Protein AF-A0A971FR45-F1 (afdb_monomer_lite)

Radius of g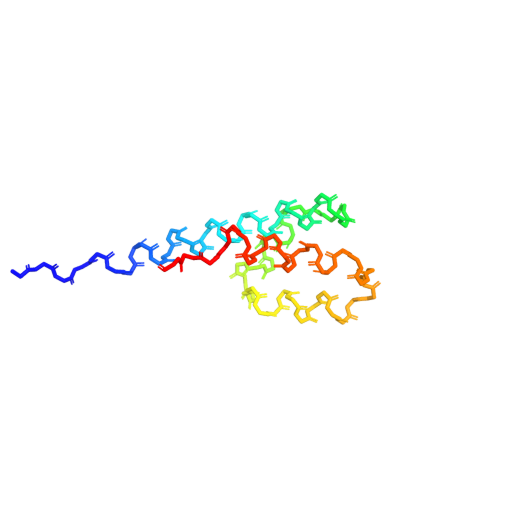yration: 13.76 Å; chains: 1; bounding box: 25×21×48 Å

Foldseek 3Di:
DDPDPDPVVVVVLLLVLLQQLLVLLCVLVVDHSVVSSVCCVPPNDVVSLVVCVVPPNPPVSSVVSVVVCVVPRDDD

Structure (mmCIF, N/CA/C/O backbone):
data_AF-A0A971FR45-F1
#
_entry.id   AF-A0A971FR45-F1
#
loop_
_atom_site.group_PDB
_atom_site.id
_atom_site.type_symbol
_atom_site.label_atom_id
_atom_site.label_alt_id
_atom_site.label_comp_id
_atom_site.label_asym_id
_atom_site.label_entity_id
_atom_site.label_seq_id
_atom_site.pdbx_PDB_ins_code
_atom_site.Cartn_x
_atom_site.Cartn_y
_atom_site.Cartn_z
_atom_site.occupancy
_atom_site.B_iso_or_equiv
_atom_site.auth_seq_id
_atom_site.auth_comp_id
_atom_site.auth_asym_id
_atom_site.auth_atom_id
_atom_site.pdbx_PDB_model_num
ATOM 1 N N . MET A 1 1 ? -12.631 6.757 36.843 1.00 44.47 1 MET A N 1
ATOM 2 C CA . MET A 1 1 ? -12.396 5.531 36.047 1.00 44.47 1 MET A CA 1
ATOM 3 C C . MET A 1 1 ? -12.818 5.796 34.604 1.00 44.47 1 MET A C 1
ATOM 5 O O . MET A 1 1 ? -14.010 5.796 34.358 1.00 44.47 1 MET A O 1
ATOM 9 N N . SER A 1 2 ? -11.884 6.024 33.671 1.00 47.28 2 SER A N 1
ATOM 10 C CA . SE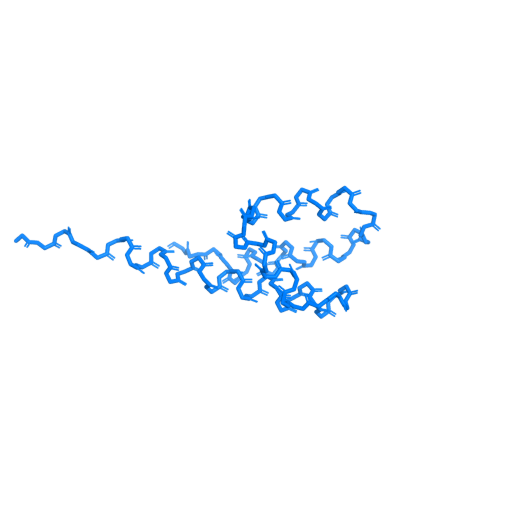R A 1 2 ? -12.206 6.147 32.232 1.00 47.28 2 SER A CA 1
ATOM 11 C C . SER A 1 2 ? -11.074 5.574 31.371 1.00 47.28 2 SER A C 1
ATOM 13 O O . SER A 1 2 ? -10.328 6.303 30.730 1.00 47.28 2 SER A O 1
ATOM 15 N N . LYS A 1 3 ? -10.905 4.247 31.386 1.00 48.09 3 LYS A N 1
ATOM 16 C CA . LYS A 1 3 ? -9.979 3.517 30.500 1.00 48.09 3 LYS A CA 1
ATOM 17 C C . LYS A 1 3 ? -10.761 2.958 29.304 1.00 48.09 3 LYS A C 1
ATOM 19 O O . LYS A 1 3 ? -11.064 1.771 29.285 1.00 48.09 3 LYS A O 1
ATOM 24 N N . LYS A 1 4 ? -11.171 3.798 28.346 1.00 46.69 4 LYS A N 1
ATOM 25 C CA . LYS A 1 4 ? -11.814 3.317 27.097 1.00 46.69 4 LYS A CA 1
ATOM 26 C C . LYS A 1 4 ? -11.266 3.920 25.796 1.00 46.69 4 LYS A C 1
ATOM 28 O O . LYS A 1 4 ? -11.678 3.492 24.728 1.00 46.69 4 LYS A O 1
ATOM 33 N N . SER A 1 5 ? -10.299 4.834 25.841 1.00 52.88 5 SER A N 1
ATOM 34 C CA . SER A 1 5 ? -9.981 5.662 24.664 1.00 52.88 5 SER A CA 1
ATOM 35 C C . SER A 1 5 ? -8.923 5.087 23.706 1.00 52.88 5 SER A C 1
ATOM 37 O O . SER A 1 5 ? -8.835 5.521 22.563 1.00 52.88 5 SER A O 1
ATOM 39 N N . SER A 1 6 ? -8.130 4.094 24.119 1.00 52.62 6 SER A N 1
ATOM 40 C CA . SER A 1 6 ? -6.926 3.684 23.372 1.00 52.62 6 SER A CA 1
ATOM 41 C C . SER A 1 6 ? -7.201 2.818 22.132 1.00 52.62 6 SER A C 1
ATOM 43 O O . SER A 1 6 ? -6.436 2.859 21.171 1.00 52.62 6 SER A O 1
ATOM 45 N N . ALA A 1 7 ? -8.283 2.032 22.129 1.00 52.31 7 ALA A N 1
ATOM 46 C CA . ALA A 1 7 ? -8.597 1.120 21.023 1.00 52.31 7 ALA A CA 1
ATOM 47 C C . ALA A 1 7 ? -9.196 1.852 19.807 1.00 52.31 7 ALA A C 1
ATOM 49 O O . ALA A 1 7 ? -8.797 1.596 18.675 1.00 52.31 7 ALA A O 1
ATOM 50 N N . GLN A 1 8 ? -10.085 2.826 20.040 1.00 51.12 8 GLN A N 1
ATOM 51 C CA . GLN A 1 8 ? -10.706 3.618 18.968 1.00 51.12 8 GLN A CA 1
ATOM 52 C C . GLN A 1 8 ? -9.719 4.575 18.280 1.00 51.12 8 GLN A C 1
ATOM 54 O O . GLN A 1 8 ? -9.870 4.855 17.092 1.00 51.12 8 GLN A O 1
ATOM 59 N N . GLN A 1 9 ? -8.694 5.054 18.996 1.00 53.81 9 GLN A N 1
ATOM 60 C CA . GLN A 1 9 ? -7.620 5.860 18.405 1.00 53.81 9 GLN A CA 1
ATOM 61 C C . GLN A 1 9 ? -6.733 5.026 17.470 1.00 53.81 9 GLN A C 1
ATOM 63 O O . GLN A 1 9 ? -6.487 5.440 16.341 1.00 53.81 9 GLN A O 1
ATOM 68 N N . LYS A 1 10 ? -6.337 3.816 17.892 1.00 55.34 10 LYS A N 1
ATOM 69 C CA . LYS A 1 10 ? -5.549 2.888 17.062 1.00 55.34 10 LYS A CA 1
ATOM 70 C C . LYS A 1 10 ? -6.274 2.463 15.787 1.00 55.34 10 LYS A C 1
ATOM 72 O O . LYS A 1 10 ? -5.651 2.348 14.738 1.00 55.34 10 LYS A O 1
ATOM 77 N N . GLU A 1 11 ? -7.583 2.242 15.862 1.00 60.34 11 GLU A N 1
ATOM 78 C CA . GLU A 1 11 ? -8.371 1.824 14.699 1.00 60.34 11 GLU A CA 1
ATOM 79 C C . GLU A 1 11 ? -8.530 2.949 13.662 1.00 60.34 11 GLU A C 1
ATOM 81 O O . GLU A 1 11 ? -8.469 2.695 12.457 1.00 60.34 11 GLU A O 1
ATOM 86 N N . LYS A 1 12 ? -8.655 4.206 14.116 1.00 62.03 12 LYS A N 1
ATOM 87 C CA . LYS A 1 12 ? -8.646 5.383 13.233 1.00 62.03 12 LYS A CA 1
ATOM 88 C C . LYS A 1 12 ? -7.294 5.589 12.552 1.00 62.03 12 LYS A C 1
ATOM 90 O O . LYS A 1 12 ? -7.283 5.773 11.336 1.00 62.03 12 LYS A O 1
ATOM 95 N N . SER A 1 13 ? -6.189 5.495 13.297 1.00 71.44 13 SER A N 1
ATOM 96 C CA . SER A 1 13 ? -4.839 5.577 12.718 1.00 71.44 13 SER A CA 1
ATOM 97 C C . SER A 1 13 ? -4.621 4.491 11.670 1.00 71.44 13 SER A C 1
ATOM 99 O O . SER A 1 13 ? -4.238 4.803 10.549 1.00 71.44 13 SER A O 1
ATOM 101 N N . ARG A 1 14 ? -5.017 3.246 11.964 1.00 75.50 14 ARG A N 1
ATOM 102 C CA . ARG A 1 14 ? -4.868 2.131 11.023 1.00 75.50 14 ARG A CA 1
ATOM 103 C C . ARG A 1 14 ? -5.648 2.341 9.725 1.00 75.50 14 ARG A C 1
ATOM 105 O O . ARG A 1 14 ? -5.154 2.019 8.650 1.00 75.50 14 ARG A O 1
ATOM 112 N N . LYS A 1 15 ? -6.872 2.874 9.799 1.00 80.50 15 LYS A N 1
ATOM 113 C CA . LYS A 1 15 ? -7.655 3.196 8.594 1.00 80.50 15 LYS A CA 1
ATOM 114 C C . LYS A 1 15 ? -7.001 4.296 7.762 1.00 80.50 15 LYS A C 1
ATOM 116 O O . LYS A 1 15 ? -6.998 4.186 6.541 1.00 80.50 15 LYS A O 1
ATOM 121 N N . GLN A 1 16 ? -6.454 5.328 8.402 1.00 82.25 16 GLN A N 1
ATOM 122 C CA . GLN A 1 16 ? -5.723 6.383 7.699 1.00 82.25 16 GLN A CA 1
ATOM 123 C C . GLN A 1 16 ? -4.447 5.850 7.047 1.00 82.25 16 GLN A C 1
ATOM 125 O O . GLN A 1 16 ? -4.217 6.146 5.880 1.00 82.25 16 GLN A O 1
ATOM 130 N N . GLU A 1 17 ? -3.677 5.009 7.740 1.00 81.50 17 GLU A N 1
ATOM 131 C CA . GLU A 1 17 ? -2.490 4.355 7.176 1.00 81.50 17 GLU A CA 1
ATOM 132 C C . GLU A 1 17 ? -2.832 3.535 5.926 1.00 81.50 17 GLU A C 1
ATOM 134 O O . GLU A 1 17 ? -2.136 3.612 4.918 1.00 81.50 17 GLU A O 1
ATOM 139 N N . ILE A 1 18 ? -3.934 2.780 5.969 1.00 87.69 18 ILE A N 1
ATOM 140 C CA . ILE A 1 18 ? -4.402 1.967 4.843 1.00 87.69 18 ILE A CA 1
ATOM 141 C C . ILE A 1 18 ? -4.818 2.836 3.651 1.00 87.69 18 ILE A C 1
ATOM 143 O O . ILE A 1 18 ? -4.457 2.519 2.520 1.00 87.69 18 ILE A O 1
ATOM 147 N N . LEU A 1 19 ? -5.572 3.913 3.889 1.00 88.38 19 LEU A N 1
ATOM 148 C CA . LEU A 1 19 ? -5.990 4.836 2.829 1.00 88.38 19 LEU A CA 1
ATOM 149 C C . LEU A 1 19 ? -4.779 5.506 2.178 1.00 88.38 19 LEU A C 1
ATOM 151 O O . LEU A 1 19 ? -4.672 5.522 0.956 1.00 88.38 19 LEU A O 1
ATOM 155 N N . LEU A 1 20 ? -3.839 5.983 2.995 1.00 85.94 20 LEU A N 1
ATOM 156 C CA . LEU A 1 20 ? -2.637 6.659 2.522 1.00 85.94 20 LEU A CA 1
ATOM 157 C C . LEU A 1 20 ? -1.750 5.707 1.707 1.00 85.94 20 LEU A C 1
ATOM 159 O O . LEU A 1 20 ? -1.324 6.049 0.608 1.00 85.94 20 LEU A O 1
ATOM 163 N N . LEU A 1 21 ? -1.521 4.481 2.189 1.00 86.69 21 LEU A N 1
ATOM 164 C CA . LEU A 1 21 ? -0.766 3.466 1.446 1.00 86.69 21 LEU A CA 1
ATOM 165 C C . LEU A 1 21 ? -1.436 3.096 0.121 1.00 86.69 21 LEU A C 1
ATOM 167 O O . LEU A 1 21 ? -0.740 2.948 -0.884 1.00 86.69 21 LEU A O 1
ATOM 171 N N . ALA A 1 22 ? -2.762 2.955 0.101 1.00 90.31 22 ALA A N 1
ATOM 172 C CA . ALA A 1 22 ? -3.494 2.639 -1.118 1.00 90.31 22 ALA A CA 1
ATOM 173 C C . ALA A 1 22 ? -3.380 3.762 -2.159 1.00 90.31 22 ALA A C 1
ATOM 175 O O . ALA A 1 22 ? -3.023 3.487 -3.304 1.00 90.31 22 ALA A O 1
ATOM 176 N N . GLU A 1 23 ? -3.589 5.016 -1.752 1.00 89.81 23 GLU A N 1
ATOM 177 C CA . GLU A 1 23 ? -3.476 6.186 -2.631 1.00 89.81 23 GLU A CA 1
ATOM 178 C C . GLU A 1 23 ? -2.054 6.329 -3.199 1.00 89.81 23 GLU A C 1
ATOM 180 O O . GLU A 1 23 ? -1.859 6.534 -4.400 1.00 89.81 23 GLU A O 1
ATOM 185 N N . LEU A 1 24 ? -1.033 6.190 -2.348 1.00 86.62 24 LEU A N 1
ATOM 186 C CA . LEU A 1 24 ? 0.367 6.307 -2.758 1.00 86.62 24 LEU A CA 1
ATOM 187 C C . LEU A 1 24 ? 0.780 5.207 -3.728 1.00 86.62 24 LEU A C 1
ATOM 189 O O . LEU A 1 24 ? 1.461 5.474 -4.719 1.00 86.62 24 LEU A O 1
ATOM 193 N N . THR A 1 25 ? 0.353 3.979 -3.453 1.00 86.31 25 THR A N 1
ATOM 194 C CA . THR A 1 25 ? 0.635 2.842 -4.327 1.00 86.31 25 THR A CA 1
ATOM 195 C C . THR A 1 25 ? -0.055 3.036 -5.668 1.00 86.31 25 THR A C 1
ATOM 197 O O . THR A 1 25 ? 0.611 2.929 -6.690 1.00 86.31 25 THR A O 1
ATOM 200 N N . HIS A 1 26 ? -1.328 3.442 -5.679 1.00 90.75 26 HIS A N 1
ATOM 201 C CA . HIS A 1 26 ? -2.054 3.769 -6.906 1.00 90.75 26 HIS A CA 1
ATOM 202 C C . HIS A 1 26 ? -1.313 4.818 -7.748 1.00 90.75 26 HIS A C 1
ATOM 204 O O . HIS A 1 26 ? -1.103 4.618 -8.943 1.00 90.75 26 HIS A O 1
ATOM 210 N N . ARG A 1 27 ? -0.832 5.905 -7.130 1.00 86.75 27 ARG A N 1
ATOM 211 C CA . ARG A 1 27 ? -0.077 6.952 -7.842 1.00 86.75 27 ARG A CA 1
ATOM 212 C C . ARG A 1 27 ? 1.255 6.474 -8.420 1.00 86.75 27 ARG A C 1
ATOM 214 O O . ARG A 1 27 ? 1.720 7.055 -9.396 1.00 86.75 27 ARG A O 1
ATOM 221 N N . LEU A 1 28 ? 1.892 5.475 -7.809 1.00 84.12 28 LEU A N 1
ATOM 222 C CA . LEU A 1 28 ? 3.223 5.009 -8.205 1.00 84.12 28 LEU A CA 1
ATOM 223 C C . LEU A 1 28 ? 3.194 3.800 -9.145 1.00 84.12 28 LEU A C 1
ATOM 225 O O . LEU A 1 28 ? 4.071 3.689 -10.000 1.00 84.12 28 LEU A O 1
ATOM 229 N N . THR A 1 29 ? 2.225 2.897 -8.991 1.00 83.62 29 THR A N 1
ATOM 230 C CA . THR A 1 29 ? 2.106 1.667 -9.794 1.00 83.62 29 THR A CA 1
ATOM 231 C C . THR A 1 29 ? 0.992 1.739 -10.833 1.00 83.62 29 THR A C 1
ATOM 233 O O . THR A 1 29 ? 0.994 0.952 -11.777 1.00 83.62 29 THR A O 1
ATOM 236 N N . GLY A 1 30 ? 0.046 2.671 -10.686 1.00 85.25 30 GLY A N 1
ATOM 237 C CA . GLY A 1 30 ? -1.170 2.732 -11.496 1.00 85.25 30 GLY A CA 1
ATOM 238 C C . GLY A 1 30 ? -2.204 1.658 -11.141 1.00 85.25 30 GLY A C 1
ATOM 239 O O . GLY A 1 30 ? -3.247 1.590 -11.788 1.00 85.25 30 GLY A O 1
ATOM 240 N N . GLU A 1 31 ? -1.950 0.817 -10.132 1.00 87.12 31 GLU A N 1
ATOM 241 C CA . GLU A 1 31 ? -2.913 -0.188 -9.672 1.00 87.12 31 GLU A CA 1
ATOM 242 C C . GLU A 1 31 ? -4.146 0.472 -9.052 1.00 87.12 31 GLU A C 1
ATOM 244 O O . GLU A 1 31 ? -4.063 1.541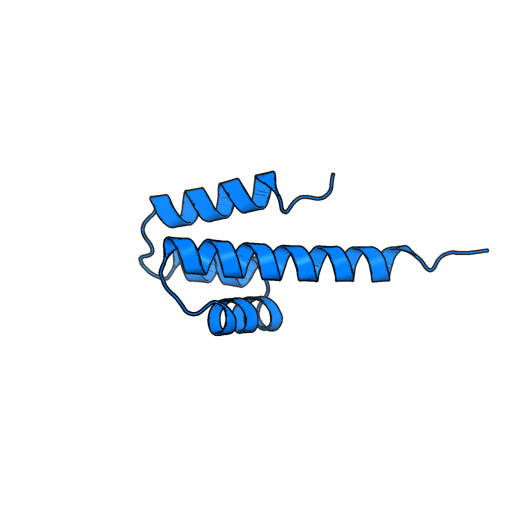 -8.456 1.00 87.12 31 GLU A O 1
ATOM 249 N N . GLN A 1 32 ? -5.305 -0.173 -9.161 1.00 92.25 32 GLN A N 1
ATOM 250 C CA . GLN A 1 32 ? -6.553 0.341 -8.602 1.00 92.25 32 GLN A CA 1
ATOM 251 C C . GLN A 1 32 ? -6.464 0.485 -7.075 1.00 92.25 32 GLN A C 1
ATOM 253 O O . GLN A 1 32 ? -6.230 -0.491 -6.358 1.00 92.25 32 GLN A O 1
ATOM 258 N N . GLU A 1 33 ? -6.727 1.695 -6.568 1.00 91.62 33 GLU A N 1
ATOM 259 C CA . GLU A 1 33 ? -6.698 1.995 -5.128 1.00 91.62 33 GLU A CA 1
ATOM 260 C C . GLU A 1 33 ? -7.595 1.037 -4.330 1.00 91.62 33 GLU A C 1
ATOM 262 O O . GLU A 1 33 ? -7.203 0.547 -3.274 1.00 91.62 33 GLU A O 1
ATOM 267 N N . SER A 1 34 ? -8.778 0.707 -4.858 1.00 91.62 34 SER A N 1
ATOM 268 C CA . SER A 1 34 ? -9.726 -0.221 -4.233 1.00 91.62 34 SER A CA 1
ATOM 269 C C . SER A 1 34 ? -9.158 -1.628 -4.034 1.00 91.62 34 SER A C 1
ATOM 271 O O . SER A 1 34 ? -9.430 -2.250 -3.007 1.00 91.62 34 SER A O 1
ATOM 273 N N . ASP A 1 35 ? -8.356 -2.120 -4.981 1.00 90.56 35 ASP A N 1
ATOM 274 C CA . ASP A 1 35 ? -7.739 -3.447 -4.902 1.00 90.56 35 ASP A CA 1
ATOM 275 C C . ASP A 1 35 ? -6.593 -3.454 -3.889 1.00 90.56 35 ASP A C 1
ATOM 277 O O . ASP A 1 35 ? -6.490 -4.359 -3.055 1.00 90.56 35 ASP A O 1
ATOM 281 N N . ILE A 1 36 ? -5.770 -2.402 -3.904 1.00 90.75 36 ILE A N 1
ATOM 282 C CA . ILE A 1 36 ? -4.682 -2.214 -2.939 1.00 90.75 36 ILE A CA 1
ATOM 283 C C . ILE A 1 36 ? -5.252 -2.094 -1.524 1.00 90.75 36 ILE A C 1
ATOM 285 O O . ILE A 1 36 ? -4.794 -2.768 -0.599 1.00 90.75 36 ILE A O 1
ATOM 289 N N . ARG A 1 37 ? -6.292 -1.276 -1.355 1.00 91.50 37 ARG A N 1
ATOM 290 C CA . ARG A 1 37 ? -6.980 -1.083 -0.083 1.00 91.50 37 ARG A CA 1
ATOM 291 C C . ARG A 1 37 ? -7.599 -2.383 0.417 1.00 91.50 37 ARG A C 1
ATOM 293 O O . ARG A 1 37 ? -7.391 -2.738 1.574 1.00 91.50 37 ARG A O 1
ATOM 300 N N . GLY A 1 38 ? -8.298 -3.119 -0.447 1.00 92.19 38 GLY A N 1
ATOM 301 C CA . GLY A 1 38 ? -8.864 -4.423 -0.101 1.00 92.19 38 GLY A CA 1
ATOM 302 C C . GLY A 1 38 ? -7.790 -5.418 0.345 1.00 92.19 38 GLY A C 1
ATOM 303 O O . GLY A 1 38 ? -7.983 -6.153 1.317 1.00 92.19 38 GLY A O 1
ATOM 304 N N . TYR A 1 39 ? -6.622 -5.400 -0.300 1.00 90.56 39 TYR A N 1
ATOM 305 C CA . TYR A 1 39 ? -5.475 -6.203 0.116 1.00 90.56 39 TYR A CA 1
ATOM 306 C C . TYR A 1 39 ? -4.931 -5.766 1.487 1.00 90.56 39 TYR A C 1
ATOM 308 O O . TYR A 1 39 ? -4.713 -6.607 2.359 1.00 90.56 39 TYR A O 1
ATOM 316 N N . LEU A 1 40 ? -4.756 -4.463 1.709 1.00 89.50 40 LEU A N 1
ATOM 317 C CA . LEU A 1 40 ? -4.282 -3.891 2.973 1.00 89.50 40 LEU A CA 1
ATOM 318 C C . LEU A 1 40 ? -5.237 -4.164 4.144 1.00 89.50 40 LEU A C 1
ATOM 320 O O . LEU A 1 40 ? -4.781 -4.489 5.241 1.00 89.50 40 LEU A O 1
ATOM 324 N N . GLU A 1 41 ? -6.550 -4.080 3.932 1.00 89.69 41 GLU A N 1
ATOM 325 C CA . GLU A 1 41 ? -7.559 -4.393 4.954 1.00 89.69 41 GLU A CA 1
ATOM 326 C C . GLU A 1 41 ? -7.580 -5.895 5.284 1.00 89.69 41 GLU A C 1
ATOM 328 O O . GLU A 1 41 ? -7.732 -6.265 6.450 1.00 89.69 41 GLU A O 1
ATOM 333 N N . LYS A 1 42 ? -7.378 -6.759 4.279 1.00 90.50 42 LYS A N 1
ATOM 334 C CA . LYS A 1 42 ? -7.453 -8.220 4.424 1.00 90.50 42 LYS A CA 1
ATOM 335 C C . LYS A 1 42 ? -6.177 -8.858 4.975 1.00 90.50 42 LYS A C 1
ATOM 337 O O . LYS A 1 42 ? -6.261 -9.743 5.821 1.00 90.50 42 LYS A O 1
ATOM 342 N N . PHE A 1 43 ? -5.013 -8.437 4.491 1.00 89.44 43 PHE A N 1
ATOM 343 C CA . PHE A 1 43 ? -3.717 -9.049 4.812 1.00 89.44 43 PHE A CA 1
ATOM 344 C C . PHE A 1 43 ? -2.828 -8.158 5.687 1.00 89.44 43 PHE A C 1
ATOM 346 O O . PHE A 1 43 ? -1.894 -8.648 6.320 1.00 89.44 43 PHE A O 1
ATOM 353 N N . GLY A 1 44 ? -3.125 -6.860 5.767 1.00 87.50 44 GLY A N 1
ATOM 354 C CA . GLY A 1 44 ? -2.347 -5.899 6.539 1.00 87.50 44 GLY A CA 1
ATOM 355 C C . GLY A 1 44 ? -1.165 -5.293 5.779 1.00 87.50 44 GLY A C 1
ATOM 356 O O . GLY A 1 44 ? -0.766 -5.735 4.702 1.00 87.50 44 GLY A O 1
ATOM 357 N N . ILE A 1 45 ? -0.583 -4.264 6.395 1.00 84.81 45 ILE A N 1
ATOM 358 C CA . ILE A 1 45 ? 0.498 -3.443 5.831 1.00 84.81 45 ILE A CA 1
ATOM 359 C C . ILE A 1 45 ? 1.783 -4.260 5.624 1.00 84.81 45 ILE A C 1
ATOM 361 O O . ILE A 1 45 ? 2.418 -4.162 4.579 1.00 84.81 45 ILE A O 1
ATOM 365 N N . GLN A 1 46 ? 2.147 -5.130 6.573 1.00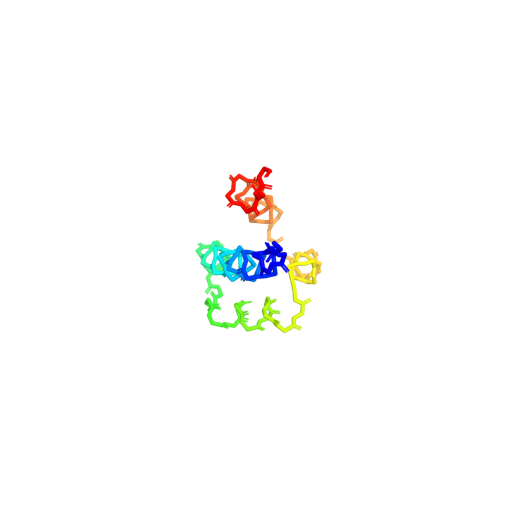 85.06 46 GLN A N 1
ATOM 366 C CA . GLN A 1 46 ? 3.335 -5.986 6.441 1.00 85.06 46 GLN A CA 1
ATOM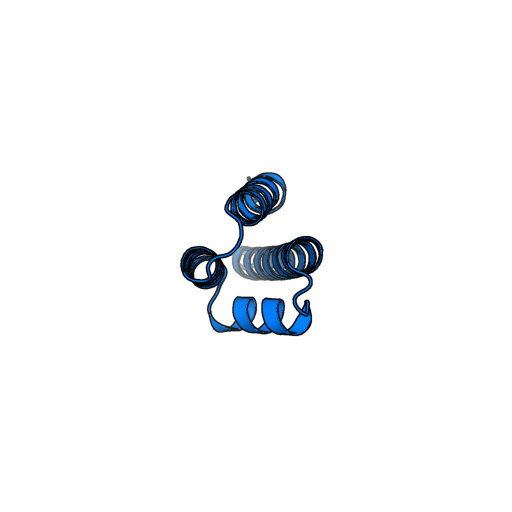 367 C C . GLN A 1 46 ? 3.252 -6.926 5.233 1.00 85.06 46 GLN A C 1
ATOM 369 O O . GLN A 1 46 ? 4.198 -7.015 4.453 1.00 85.06 46 GLN A O 1
ATOM 374 N N . ALA A 1 47 ? 2.114 -7.602 5.049 1.00 88.00 47 ALA A N 1
ATOM 375 C CA . ALA A 1 47 ? 1.909 -8.497 3.912 1.00 88.00 47 ALA A CA 1
ATOM 376 C C . ALA A 1 47 ? 1.875 -7.738 2.579 1.00 88.00 47 ALA A C 1
ATOM 378 O O . ALA A 1 47 ? 2.224 -8.294 1.539 1.00 88.00 47 ALA A O 1
ATOM 379 N N . PHE A 1 48 ? 1.455 -6.472 2.601 1.00 88.25 48 PHE A N 1
ATOM 380 C CA . PHE A 1 48 ? 1.492 -5.595 1.439 1.00 88.25 48 PHE A CA 1
ATOM 381 C C . PHE A 1 48 ? 2.929 -5.252 1.032 1.00 88.25 48 PHE A C 1
ATOM 383 O O . PHE A 1 48 ? 3.284 -5.443 -0.127 1.00 88.25 48 PHE A O 1
ATOM 390 N N . PHE A 1 49 ? 3.792 -4.871 1.977 1.00 84.44 49 PHE A N 1
ATOM 391 C CA . PHE A 1 49 ? 5.211 -4.651 1.683 1.00 84.44 49 PHE A CA 1
ATOM 392 C C . PHE A 1 49 ? 5.934 -5.930 1.239 1.00 84.44 49 PHE A C 1
ATOM 394 O O . PHE A 1 49 ? 6.741 -5.875 0.318 1.00 84.44 49 PHE A O 1
ATOM 401 N N . ALA A 1 50 ? 5.611 -7.088 1.823 1.00 86.00 50 ALA A N 1
ATOM 402 C CA . ALA A 1 50 ? 6.154 -8.372 1.370 1.00 86.00 50 ALA A CA 1
ATOM 403 C C . ALA A 1 50 ? 5.701 -8.726 -0.058 1.00 86.00 50 ALA A C 1
ATOM 405 O O . ALA A 1 50 ? 6.487 -9.239 -0.855 1.00 86.00 50 ALA A O 1
ATOM 406 N N . LYS A 1 51 ? 4.445 -8.410 -0.407 1.00 85.44 51 LYS A N 1
ATOM 407 C CA . LYS A 1 51 ? 3.946 -8.550 -1.778 1.00 85.44 51 LYS A CA 1
ATOM 408 C C . LYS A 1 51 ? 4.705 -7.629 -2.724 1.00 85.44 51 LYS A C 1
ATOM 410 O O . LYS A 1 51 ? 5.148 -8.124 -3.747 1.00 85.44 51 LYS A O 1
ATOM 415 N N . LEU A 1 52 ? 4.902 -6.357 -2.365 1.00 81.38 52 LEU A N 1
ATOM 416 C CA . LEU A 1 52 ? 5.686 -5.402 -3.158 1.00 81.38 52 LEU A CA 1
ATOM 417 C C . LEU A 1 52 ? 7.140 -5.839 -3.372 1.00 81.38 52 LEU A C 1
ATOM 419 O O . LEU A 1 52 ? 7.721 -5.468 -4.383 1.00 81.38 52 LEU A O 1
ATOM 423 N N . ASP A 1 53 ? 7.720 -6.585 -2.429 1.00 77.12 53 ASP A N 1
ATOM 424 C CA . ASP A 1 53 ? 9.061 -7.174 -2.543 1.00 77.12 53 ASP A CA 1
ATOM 425 C C . ASP A 1 53 ? 9.080 -8.376 -3.506 1.00 77.12 53 ASP A C 1
ATOM 427 O O . ASP A 1 53 ? 10.049 -8.597 -4.225 1.00 77.12 53 ASP A O 1
ATOM 431 N N . SER A 1 54 ? 7.978 -9.133 -3.543 1.00 78.75 54 SER A N 1
ATOM 432 C CA . SER A 1 54 ? 7.837 -10.354 -4.347 1.00 78.75 54 SER A CA 1
ATOM 433 C C . SER A 1 54 ? 7.382 -10.085 -5.782 1.00 78.75 54 SER A C 1
ATOM 435 O O . SER A 1 54 ? 7.805 -10.764 -6.718 1.00 78.75 54 SER A O 1
ATOM 437 N N . THR A 1 55 ? 6.489 -9.117 -5.983 1.00 74.06 55 THR A N 1
ATOM 438 C CA . THR A 1 55 ? 6.236 -8.558 -7.308 1.00 74.06 55 THR A CA 1
ATOM 439 C C . THR A 1 55 ? 7.477 -7.772 -7.682 1.00 74.06 55 THR A C 1
ATOM 441 O O . THR A 1 55 ? 7.983 -7.035 -6.851 1.00 74.06 55 THR A O 1
ATOM 444 N N . ASN A 1 56 ? 7.979 -7.918 -8.908 1.00 68.62 56 ASN A N 1
ATOM 445 C CA . ASN A 1 56 ? 9.140 -7.190 -9.436 1.00 68.62 56 ASN A CA 1
ATOM 446 C C . ASN A 1 56 ? 8.843 -5.681 -9.613 1.00 68.62 56 ASN A C 1
ATOM 448 O O . ASN A 1 56 ? 9.040 -5.095 -10.678 1.00 68.62 56 ASN A O 1
ATOM 452 N N . THR A 1 57 ? 8.264 -5.067 -8.586 1.00 72.75 57 THR A N 1
ATOM 453 C CA . THR A 1 57 ? 7.960 -3.659 -8.469 1.00 72.75 57 THR A CA 1
ATOM 454 C C . THR A 1 57 ? 9.285 -2.930 -8.426 1.00 72.75 57 THR A C 1
ATOM 456 O O . THR A 1 57 ? 10.211 -3.337 -7.724 1.00 72.75 57 THR A O 1
ATOM 459 N N . GLN A 1 58 ? 9.392 -1.851 -9.199 1.00 77.50 58 GLN A N 1
ATOM 460 C CA . GLN A 1 58 ? 10.653 -1.134 -9.307 1.00 77.50 58 GLN A CA 1
ATOM 461 C C . GLN A 1 58 ? 11.156 -0.732 -7.907 1.00 77.50 58 GLN A C 1
ATOM 463 O O . GLN A 1 58 ? 10.376 -0.182 -7.119 1.00 77.50 58 GLN A O 1
ATOM 468 N N . PRO A 1 59 ? 12.447 -0.950 -7.589 1.00 76.31 59 PRO A N 1
ATOM 469 C CA . PRO A 1 59 ? 13.007 -0.644 -6.271 1.00 76.31 59 PRO A CA 1
ATOM 470 C C . PRO A 1 59 ? 12.745 0.803 -5.832 1.00 76.31 59 PRO A C 1
ATOM 472 O O . PRO A 1 59 ? 12.501 1.069 -4.659 1.00 76.31 59 PRO A O 1
ATOM 475 N N . CYS A 1 60 ? 12.716 1.733 -6.793 1.00 78.44 60 CYS A N 1
ATOM 476 C CA . CYS A 1 60 ? 12.408 3.142 -6.567 1.00 78.44 60 CYS A CA 1
ATOM 477 C C . CYS A 1 60 ? 10.969 3.383 -6.079 1.00 78.44 60 CYS A C 1
ATOM 479 O O . CYS A 1 60 ? 10.759 4.232 -5.216 1.00 78.44 60 CYS A O 1
ATOM 481 N N . VAL A 1 61 ? 9.985 2.630 -6.580 1.00 78.94 61 VAL A N 1
ATOM 482 C CA . VAL A 1 61 ? 8.581 2.727 -6.154 1.00 78.94 61 VAL A CA 1
ATOM 483 C C . VAL A 1 61 ? 8.443 2.224 -4.725 1.00 78.94 61 VAL A C 1
ATOM 485 O O . VAL A 1 61 ? 7.859 2.908 -3.888 1.00 78.94 61 VAL A O 1
ATOM 488 N N . ARG A 1 62 ? 9.053 1.076 -4.415 1.00 80.50 62 ARG A N 1
ATOM 489 C CA . ARG A 1 62 ? 9.060 0.520 -3.058 1.00 80.50 62 ARG A CA 1
ATOM 490 C C . ARG A 1 62 ? 9.685 1.487 -2.057 1.00 80.50 62 ARG A C 1
ATOM 492 O O . ARG A 1 62 ? 9.052 1.778 -1.046 1.00 80.50 62 ARG A O 1
ATOM 499 N N . SER A 1 63 ? 10.898 1.979 -2.328 1.00 81.81 63 SER A N 1
ATOM 500 C CA . SER A 1 63 ? 11.570 2.928 -1.432 1.00 81.81 63 SER A CA 1
ATOM 501 C C . SER A 1 63 ? 10.698 4.148 -1.178 1.00 81.81 63 SER A C 1
ATOM 503 O O . SER A 1 63 ? 10.550 4.545 -0.031 1.00 81.81 63 SER A O 1
ATOM 505 N N . LYS A 1 64 ? 10.032 4.670 -2.212 1.00 82.88 64 LYS A N 1
ATOM 506 C CA . LYS A 1 64 ? 9.156 5.835 -2.084 1.00 82.88 64 LYS A CA 1
ATOM 507 C C . LYS A 1 64 ? 7.899 5.549 -1.258 1.00 82.88 64 LYS A C 1
ATOM 509 O O . LYS A 1 64 ? 7.527 6.377 -0.437 1.00 82.88 64 LYS A O 1
ATOM 514 N N . ILE A 1 65 ? 7.276 4.376 -1.413 1.00 82.12 65 ILE A N 1
ATOM 515 C CA . ILE A 1 65 ? 6.143 3.950 -0.569 1.00 82.12 65 ILE A CA 1
ATOM 516 C C . ILE A 1 65 ? 6.591 3.788 0.892 1.00 82.12 65 ILE A C 1
ATOM 518 O O . ILE A 1 65 ? 5.886 4.244 1.789 1.00 82.12 65 ILE A O 1
ATOM 522 N N . CYS A 1 66 ? 7.759 3.184 1.142 1.00 81.12 66 CYS A N 1
ATOM 523 C CA . CYS A 1 66 ? 8.324 3.064 2.489 1.00 81.12 66 CYS A CA 1
ATOM 524 C C . CYS A 1 66 ? 8.610 4.435 3.116 1.00 81.12 66 CYS A C 1
ATOM 526 O O . CYS A 1 66 ? 8.148 4.689 4.222 1.00 81.12 66 CYS A O 1
ATOM 528 N N . GLU A 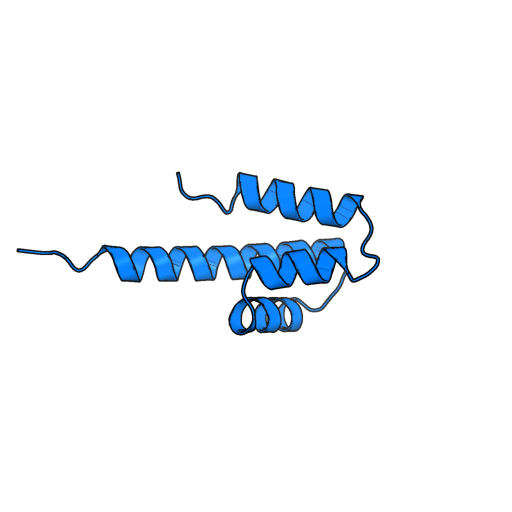1 67 ? 9.312 5.327 2.413 1.00 82.75 67 GLU A N 1
ATOM 529 C CA . GLU A 1 67 ? 9.670 6.666 2.909 1.00 82.75 67 GLU A CA 1
ATOM 530 C C . GLU A 1 67 ? 8.427 7.484 3.273 1.00 82.75 67 GLU A C 1
ATOM 532 O O . GLU A 1 67 ? 8.348 8.098 4.338 1.00 82.75 67 GLU A O 1
ATOM 537 N N . LEU A 1 68 ? 7.416 7.455 2.403 1.00 75.38 68 LEU A N 1
ATOM 538 C CA . LEU A 1 68 ? 6.153 8.142 2.638 1.00 75.38 68 LEU A CA 1
ATOM 539 C C . LEU A 1 68 ? 5.375 7.504 3.796 1.00 75.38 68 LEU A C 1
ATOM 541 O O . LEU A 1 68 ? 4.798 8.222 4.609 1.00 75.38 68 LEU A O 1
ATOM 545 N N . TYR A 1 69 ? 5.396 6.177 3.928 1.00 75.75 69 TYR A N 1
ATOM 546 C CA . TYR A 1 69 ? 4.798 5.505 5.080 1.00 75.75 69 TYR A CA 1
ATOM 547 C C . TYR A 1 69 ? 5.503 5.875 6.393 1.00 75.75 69 TYR A C 1
ATOM 549 O O . TYR A 1 69 ? 4.837 6.109 7.395 1.00 75.75 69 TYR A O 1
ATOM 557 N N . GLU A 1 70 ? 6.829 6.001 6.407 1.00 76.50 70 GLU A N 1
ATOM 558 C CA . GLU A 1 70 ? 7.552 6.438 7.607 1.00 76.50 70 GLU A CA 1
ATOM 559 C C . GLU A 1 70 ? 7.332 7.919 7.931 1.00 76.50 70 GLU A C 1
ATOM 561 O O . GLU A 1 70 ? 7.270 8.274 9.105 1.00 76.50 70 GLU A O 1
ATOM 566 N N . THR A 1 71 ? 7.155 8.760 6.910 1.00 73.44 71 THR A N 1
ATOM 567 C CA . THR A 1 71 ? 6.930 10.206 7.065 1.00 73.44 71 THR A CA 1
ATOM 568 C C . THR A 1 71 ? 5.510 10.532 7.536 1.00 73.44 71 THR A C 1
ATOM 570 O O . THR A 1 71 ? 5.320 11.455 8.323 1.00 73.44 71 THR A O 1
ATOM 573 N N . PHE A 1 72 ? 4.501 9.796 7.057 1.00 66.00 72 PHE A N 1
ATOM 574 C CA . PHE A 1 72 ? 3.083 10.113 7.287 1.00 66.00 72 PHE A CA 1
ATOM 575 C C . PHE A 1 72 ? 2.325 9.070 8.123 1.00 66.00 72 PHE A C 1
ATOM 577 O O . PHE A 1 72 ? 1.225 9.353 8.594 1.00 66.00 72 PHE A O 1
ATOM 584 N N . GLY A 1 73 ? 2.866 7.859 8.275 1.00 59.19 73 GLY A N 1
ATOM 585 C CA . GLY A 1 73 ? 2.172 6.701 8.848 1.00 59.19 73 GLY A CA 1
ATOM 586 C C . GLY A 1 73 ? 2.636 6.274 10.240 1.00 59.19 73 GLY A C 1
ATOM 587 O O . GLY A 1 73 ? 1.933 5.491 10.873 1.00 59.19 73 GLY A O 1
ATOM 588 N N . LYS A 1 74 ? 3.762 6.784 10.761 1.00 53.91 74 LYS A N 1
ATOM 589 C CA . LYS A 1 74 ? 4.156 6.565 12.163 1.00 53.91 74 LYS A CA 1
ATOM 590 C C . LYS A 1 74 ? 3.530 7.648 13.052 1.00 53.91 74 LYS A C 1
ATOM 592 O O . LYS A 1 74 ? 3.990 8.786 13.006 1.00 53.91 74 LYS A O 1
ATOM 597 N N . PRO A 1 75 ? 2.503 7.338 13.867 1.00 49.75 75 PRO A N 1
ATOM 598 C CA . PRO A 1 75 ? 2.198 8.180 15.013 1.00 49.75 75 PRO A CA 1
ATOM 599 C C . PRO A 1 75 ? 3.375 8.087 15.995 1.00 49.75 75 PRO A C 1
ATOM 601 O O . PRO A 1 75 ? 3.787 6.979 16.347 1.00 49.75 75 PRO A O 1
ATOM 604 N N . GLU A 1 76 ? 3.925 9.245 16.363 1.00 44.31 76 GLU A N 1
ATOM 605 C CA . GLU A 1 76 ? 4.920 9.424 17.432 1.00 44.31 76 GLU A CA 1
ATOM 606 C C . GLU A 1 76 ? 4.450 8.815 18.768 1.00 44.31 76 GLU A C 1
ATOM 608 O O . GLU A 1 76 ? 3.235 8.915 19.079 1.00 44.31 76 GLU A O 1
#

pLDDT: mean 76.93, std 14.2, range [44.31, 92.25]

Secondary structure (DSSP, 8-state):
----SHHHHHHHHHHHHHHHHHHHHHHHH---HHHHHHHHHHHHHHHHHHHHHHTT--HHHHHHHHHHHHHHS---

Sequence (76 aa):
MSKKSSAQQKEKSRKQEILLLAELTHRLTGEQESDIRGYLEKFGIQAFFAKLDSTNTQPCVRSKICELYETFGKPE